Protein AF-A0A9X4D1L7-F1 (afdb_monomer_lite)

Sequence (136 aa):
MNTEFLTEHDRQLLAHKQEFQDLVLKHMRALSALEWMRFRTIARDRSAWGDAAARNLYKHGDVLQASFNLPTLRLGDLPKSFSAGATVIGEVEGQPVLYFEGTGYYAWALAPESPVLEASITYPAYPPGWAEGERS

Foldseek 3Di:
DDPVPDDPLLVVQVVCVVVLLVLLLVVLVVDDPVLLVVLLVLLQPAQPDPPNVLSPDRRSNVQQVQFWDRQDDAPVRAAPVLVPDWDFSDDDPNWGWTDRPQFQKIWTAPDRGGGTGIGGSNPVHHTPRRVCRVPD

Radius of gyration: 14.39 Å; chains: 1; bounding box: 32×32×35 Å

Organism: NCBI:txid2219225

Structure (mmCIF, N/CA/C/O backbone):
data_AF-A0A9X4D1L7-F1
#
_entry.id   AF-A0A9X4D1L7-F1
#
loop_
_atom_site.group_PDB
_atom_site.id
_atom_site.type_symbol
_atom_site.label_atom_id
_atom_site.label_alt_id
_atom_site.label_comp_id
_atom_site.label_asym_id
_atom_site.label_entity_id
_atom_site.label_seq_id
_atom_site.pdbx_PDB_ins_code
_atom_site.Cartn_x
_atom_site.Cartn_y
_atom_site.Cartn_z
_atom_site.occupancy
_atom_site.B_iso_or_equiv
_atom_site.auth_seq_id
_atom_site.auth_comp_id
_atom_site.auth_asym_id
_atom_site.auth_atom_id
_atom_site.pdbx_PDB_model_num
ATOM 1 N N . MET A 1 1 ? 15.077 12.503 10.786 1.00 49.69 1 MET A N 1
ATOM 2 C CA . MET A 1 1 ? 13.716 13.051 10.612 1.00 49.69 1 MET A CA 1
ATOM 3 C C . MET A 1 1 ? 13.446 13.918 11.835 1.00 49.69 1 MET A C 1
ATOM 5 O O . MET A 1 1 ? 13.503 13.374 12.929 1.00 49.69 1 MET A O 1
ATOM 9 N N . ASN A 1 2 ? 13.299 15.240 11.680 1.00 40.41 2 ASN A N 1
ATOM 10 C CA . ASN A 1 2 ? 13.014 16.146 12.803 1.00 40.41 2 ASN A CA 1
ATOM 11 C C . ASN A 1 2 ? 11.596 15.872 13.314 1.00 40.41 2 ASN A C 1
ATOM 13 O O . ASN A 1 2 ? 10.635 16.009 12.565 1.00 40.41 2 ASN A O 1
ATOM 17 N N . THR A 1 3 ? 11.472 15.470 14.574 1.00 51.03 3 THR A N 1
ATOM 18 C CA . THR A 1 3 ? 10.202 15.126 15.237 1.00 51.03 3 THR A CA 1
ATOM 19 C C . THR A 1 3 ? 9.454 16.343 15.793 1.00 51.03 3 THR A C 1
ATOM 21 O O . THR A 1 3 ? 8.391 16.184 16.384 1.00 51.03 3 THR A O 1
ATOM 24 N N . GLU A 1 4 ? 9.977 17.558 15.605 1.00 53.84 4 GLU A N 1
ATOM 25 C CA . GLU A 1 4 ? 9.485 18.778 16.267 1.00 53.84 4 GLU A CA 1
ATOM 26 C C . GLU A 1 4 ? 8.156 19.338 15.724 1.00 53.84 4 GLU A C 1
ATOM 28 O O . GLU A 1 4 ? 7.598 20.247 16.329 1.00 53.84 4 GLU A O 1
ATOM 33 N N . PHE A 1 5 ? 7.598 18.776 14.644 1.00 62.81 5 PHE A N 1
ATOM 34 C CA . PHE A 1 5 ? 6.339 19.251 14.038 1.00 62.81 5 PHE A CA 1
ATOM 35 C C . PHE A 1 5 ? 5.211 18.211 14.005 1.00 62.81 5 PHE A C 1
ATOM 37 O O . PHE A 1 5 ? 4.178 18.457 13.390 1.00 62.81 5 PHE A O 1
ATOM 44 N N . LEU A 1 6 ? 5.385 17.054 14.653 1.00 67.69 6 LEU A N 1
ATOM 45 C CA . LEU A 1 6 ? 4.345 16.024 14.684 1.00 67.69 6 LEU A CA 1
ATOM 46 C C . LEU A 1 6 ? 3.259 16.396 15.693 1.00 67.69 6 LEU A C 1
ATOM 48 O O . LEU A 1 6 ? 3.542 16.577 16.888 1.00 67.69 6 LEU A O 1
ATOM 52 N N . THR A 1 7 ? 2.019 16.466 15.212 1.00 78.88 7 THR A N 1
ATOM 53 C CA . THR A 1 7 ? 0.843 16.572 16.074 1.00 78.88 7 THR A CA 1
ATOM 54 C C . THR A 1 7 ? 0.726 15.314 16.935 1.00 78.88 7 THR A C 1
ATOM 56 O O . THR A 1 7 ? 1.296 14.267 16.624 1.00 78.88 7 THR A O 1
ATOM 59 N N . GLU A 1 8 ? -0.018 15.392 18.039 1.00 81.12 8 GLU A N 1
ATOM 60 C CA . GLU A 1 8 ? -0.287 14.203 18.859 1.00 81.12 8 GLU A CA 1
ATOM 61 C C . GLU A 1 8 ? -0.953 13.091 18.037 1.00 81.12 8 GLU A C 1
ATOM 63 O O . GLU A 1 8 ? -0.660 11.911 18.211 1.00 81.12 8 GLU A O 1
ATOM 68 N N . HIS A 1 9 ? -1.771 13.481 17.064 1.00 78.00 9 HIS A N 1
ATOM 69 C CA . HIS A 1 9 ? -2.406 12.551 16.152 1.00 78.00 9 HIS A CA 1
ATOM 70 C C . HIS A 1 9 ? -1.400 11.832 15.241 1.00 78.00 9 HIS A C 1
ATOM 72 O O . HIS A 1 9 ? -1.465 10.612 15.095 1.00 78.00 9 HIS A O 1
ATOM 78 N N . ASP A 1 10 ? -0.414 12.555 14.702 1.00 79.31 10 ASP A N 1
ATOM 79 C CA . ASP A 1 10 ? 0.646 11.949 13.887 1.00 79.31 10 ASP A CA 1
ATOM 80 C C . ASP A 1 10 ? 1.477 10.957 14.705 1.00 79.31 10 ASP A C 1
ATOM 82 O O . ASP A 1 10 ? 1.888 9.918 14.193 1.00 79.31 10 ASP A O 1
ATOM 86 N N . ARG A 1 11 ? 1.715 11.245 15.992 1.00 83.81 11 ARG A N 1
ATOM 87 C CA . ARG A 1 11 ? 2.432 10.325 16.890 1.00 83.81 11 ARG A CA 1
ATOM 88 C C . ARG A 1 11 ? 1.639 9.053 17.146 1.00 83.81 11 ARG A C 1
ATOM 90 O O . ARG A 1 11 ? 2.230 7.978 17.117 1.00 83.81 11 ARG A O 1
ATOM 97 N N . GLN A 1 12 ? 0.331 9.172 17.364 1.00 85.69 12 GLN A N 1
ATOM 98 C CA . GLN A 1 12 ? -0.556 8.021 17.536 1.00 85.69 12 GLN A CA 1
ATOM 99 C C . GLN A 1 12 ? -0.557 7.147 16.281 1.00 85.69 12 GLN A C 1
ATOM 101 O O . GLN A 1 12 ? -0.302 5.954 16.378 1.00 85.69 12 GLN A O 1
ATOM 106 N N . LEU A 1 13 ? -0.719 7.736 15.093 1.00 86.06 13 LEU A N 1
ATOM 107 C CA . LEU A 1 13 ? -0.600 7.017 13.819 1.00 86.06 13 LEU A CA 1
ATOM 108 C C . LEU A 1 13 ? 0.758 6.317 13.674 1.00 86.06 13 LEU A C 1
ATOM 110 O O . LEU A 1 13 ? 0.822 5.129 13.365 1.00 86.06 13 LEU A O 1
ATOM 114 N N . LEU A 1 14 ? 1.855 7.031 13.934 1.00 88.19 14 LEU A N 1
ATOM 115 C CA . LEU A 1 14 ? 3.207 6.491 13.793 1.00 88.19 14 LEU A CA 1
ATOM 116 C C . LEU A 1 14 ? 3.549 5.412 14.830 1.00 88.19 14 LEU A C 1
ATOM 118 O O . LEU A 1 14 ? 4.430 4.597 14.554 1.00 88.19 14 LEU A O 1
ATOM 122 N N . ALA A 1 15 ? 2.855 5.352 15.971 1.00 91.19 15 ALA A N 1
ATOM 123 C CA . ALA A 1 15 ? 3.009 4.267 16.943 1.00 91.19 15 ALA A CA 1
ATOM 124 C C . ALA A 1 15 ? 2.638 2.900 16.342 1.00 91.19 15 ALA A C 1
ATOM 126 O O . ALA A 1 15 ? 3.242 1.888 16.690 1.00 91.19 15 ALA A O 1
ATOM 127 N N . HIS A 1 16 ? 1.724 2.883 15.370 1.00 93.00 16 HIS A N 1
ATOM 128 C CA . HIS A 1 16 ? 1.261 1.675 14.683 1.00 93.00 16 HIS A CA 1
ATOM 129 C C . HIS A 1 16 ? 2.005 1.388 13.371 1.00 93.00 16 HIS A C 1
ATOM 131 O O . HIS A 1 16 ? 1.674 0.450 12.641 1.00 93.00 16 HIS A O 1
ATOM 137 N N . LYS A 1 17 ? 3.044 2.174 13.058 1.00 92.56 17 LYS A N 1
ATOM 138 C CA . LYS A 1 17 ? 3.793 2.067 11.801 1.00 92.56 17 LYS A CA 1
ATOM 139 C C . LYS A 1 17 ? 4.325 0.659 11.545 1.00 92.56 17 LYS A C 1
ATOM 141 O O . LYS A 1 17 ? 4.226 0.182 10.418 1.00 92.56 17 LYS A O 1
ATOM 146 N N . GLN A 1 18 ? 4.918 0.022 12.553 1.00 95.12 18 GLN A N 1
ATOM 147 C CA . GLN A 1 18 ? 5.575 -1.271 12.358 1.00 95.12 18 GLN A CA 1
ATOM 148 C C . GLN A 1 18 ? 4.562 -2.374 12.030 1.00 95.12 18 GLN A C 1
ATOM 150 O O . GLN A 1 18 ? 4.769 -3.103 11.066 1.00 95.12 18 GLN A O 1
ATOM 155 N N . GLU A 1 19 ? 3.442 -2.447 12.757 1.00 96.69 19 GLU A N 1
ATOM 156 C CA . GLU A 1 19 ? 2.380 -3.423 12.470 1.00 96.69 19 GLU A CA 1
ATOM 157 C C . GLU A 1 19 ? 1.784 -3.228 11.073 1.00 96.69 19 GLU A C 1
ATOM 159 O O . GLU A 1 19 ? 1.639 -4.192 10.317 1.00 96.69 19 GLU A O 1
ATOM 164 N N . PHE A 1 20 ? 1.516 -1.976 10.685 1.00 96.12 20 PHE A N 1
ATOM 165 C CA . PHE A 1 20 ? 1.082 -1.655 9.327 1.00 96.12 20 PHE A CA 1
ATOM 166 C C . PHE A 1 20 ? 2.104 -2.126 8.281 1.00 96.12 20 PHE A C 1
ATOM 168 O O . PHE A 1 20 ? 1.745 -2.806 7.317 1.00 96.12 20 PHE A O 1
ATOM 175 N N . GLN A 1 21 ? 3.390 -1.812 8.476 1.00 96.88 21 GLN A N 1
ATOM 176 C CA . GLN A 1 21 ? 4.453 -2.215 7.555 1.00 96.88 21 GLN A CA 1
ATOM 177 C C . GLN A 1 21 ? 4.592 -3.738 7.456 1.00 96.88 21 GLN A C 1
ATOM 179 O O . GLN A 1 21 ? 4.811 -4.248 6.358 1.00 96.88 21 GLN A O 1
ATOM 184 N N . ASP A 1 22 ? 4.424 -4.475 8.551 1.00 97.94 22 ASP A N 1
ATOM 185 C CA . ASP A 1 22 ? 4.522 -5.935 8.552 1.00 97.94 22 ASP A CA 1
ATOM 186 C C . ASP A 1 22 ? 3.380 -6.581 7.753 1.00 97.94 22 ASP A C 1
ATOM 188 O O . ASP A 1 22 ? 3.625 -7.487 6.946 1.00 97.94 22 ASP A O 1
ATOM 192 N N . LEU A 1 23 ? 2.149 -6.078 7.900 1.00 98.44 23 LEU A N 1
ATOM 193 C CA . LEU A 1 23 ? 0.995 -6.520 7.109 1.00 98.44 23 LEU A CA 1
ATOM 194 C C . LEU A 1 23 ? 1.176 -6.208 5.622 1.00 98.44 23 LEU A C 1
ATOM 196 O O . LEU A 1 23 ? 1.008 -7.092 4.776 1.00 98.44 23 LEU A O 1
ATOM 200 N N . VAL A 1 24 ? 1.590 -4.981 5.298 1.00 97.94 24 VAL A N 1
ATOM 201 C CA . VAL A 1 24 ? 1.852 -4.568 3.914 1.00 97.94 24 VAL A CA 1
ATOM 202 C C . VAL A 1 24 ? 2.978 -5.400 3.304 1.00 97.94 24 VAL A C 1
ATOM 204 O O . VAL A 1 24 ? 2.837 -5.896 2.189 1.00 97.94 24 VAL A O 1
ATOM 207 N N . LEU A 1 25 ? 4.079 -5.624 4.024 1.00 98.38 25 LEU A N 1
ATOM 208 C CA . LEU A 1 25 ? 5.206 -6.417 3.534 1.00 98.38 25 LEU A CA 1
ATOM 209 C C . LEU A 1 25 ? 4.817 -7.880 3.307 1.00 98.38 25 LEU A C 1
ATOM 211 O O . LEU A 1 25 ? 5.237 -8.483 2.315 1.00 98.38 25 LEU A O 1
ATOM 215 N N . LYS A 1 26 ? 4.013 -8.455 4.209 1.00 98.56 26 LYS A N 1
ATOM 216 C CA . LYS A 1 26 ? 3.456 -9.801 4.048 1.00 98.56 26 LYS A CA 1
ATOM 217 C C . LYS A 1 26 ? 2.602 -9.884 2.785 1.00 98.56 26 LYS A C 1
ATOM 219 O O . LYS A 1 26 ? 2.806 -10.803 1.996 1.00 98.56 26 LYS A O 1
ATOM 224 N N . HIS A 1 27 ? 1.708 -8.919 2.566 1.00 98.25 27 HIS A N 1
ATOM 225 C CA . HIS A 1 27 ? 0.865 -8.884 1.373 1.00 98.25 27 HIS A CA 1
ATOM 226 C C . HIS A 1 27 ? 1.682 -8.669 0.090 1.00 98.25 27 HIS A C 1
ATOM 228 O O . HIS A 1 27 ? 1.530 -9.423 -0.865 1.00 98.25 27 HIS A O 1
ATOM 234 N N . MET A 1 28 ? 2.628 -7.724 0.085 1.00 97.75 28 MET A N 1
ATOM 235 C CA . MET A 1 28 ? 3.536 -7.482 -1.043 1.00 97.75 28 MET A CA 1
ATOM 236 C C . MET A 1 28 ? 4.267 -8.757 -1.482 1.00 97.75 28 MET A C 1
ATOM 238 O O . MET A 1 28 ? 4.379 -9.007 -2.676 1.00 97.75 28 MET A O 1
ATOM 242 N N . ARG A 1 29 ? 4.735 -9.578 -0.531 1.00 98.19 29 ARG A N 1
ATOM 243 C CA . ARG A 1 29 ? 5.404 -10.863 -0.809 1.00 98.19 29 ARG A CA 1
ATOM 244 C C . ARG A 1 29 ? 4.459 -11.955 -1.321 1.00 98.19 29 ARG A C 1
ATOM 246 O O . ARG A 1 29 ? 4.941 -12.923 -1.900 1.00 98.19 29 ARG A O 1
ATOM 253 N N . ALA A 1 30 ? 3.159 -11.828 -1.063 1.00 97.69 30 ALA A N 1
ATOM 254 C CA . ALA A 1 30 ? 2.134 -12.770 -1.501 1.00 97.69 30 ALA A CA 1
ATOM 255 C C . ALA A 1 30 ? 1.559 -12.435 -2.888 1.00 97.69 30 ALA A C 1
ATOM 257 O O . ALA A 1 30 ? 0.901 -13.285 -3.486 1.00 97.69 30 ALA A O 1
ATOM 258 N N . LEU A 1 31 ? 1.810 -11.227 -3.408 1.00 96.75 31 LEU A N 1
ATOM 259 C CA . LEU A 1 31 ? 1.401 -10.839 -4.757 1.00 96.75 31 LEU A CA 1
ATOM 260 C C . LEU A 1 31 ? 1.996 -11.770 -5.814 1.00 96.75 31 LEU A C 1
ATOM 262 O O . LEU A 1 31 ? 3.118 -12.271 -5.688 1.00 96.75 31 LEU A O 1
ATOM 266 N N . SER A 1 32 ? 1.262 -11.945 -6.913 1.00 96.94 32 SER A N 1
ATOM 267 C CA . SER A 1 32 ? 1.798 -12.665 -8.060 1.00 96.94 32 SER A CA 1
ATOM 268 C C . SER A 1 32 ? 3.021 -11.937 -8.633 1.00 96.94 32 SER A C 1
ATOM 270 O O . SER A 1 32 ? 3.095 -10.704 -8.656 1.00 96.94 32 SER A O 1
ATOM 272 N N . ALA A 1 33 ? 3.978 -12.700 -9.168 1.00 96.06 33 ALA A N 1
ATOM 273 C CA . ALA A 1 33 ? 5.160 -12.123 -9.810 1.00 96.06 33 ALA A CA 1
ATOM 274 C C . ALA A 1 33 ? 4.788 -11.170 -10.964 1.00 96.06 33 ALA A C 1
ATOM 276 O O . ALA A 1 33 ? 5.473 -10.172 -11.186 1.00 96.06 33 ALA A O 1
ATOM 277 N N . LEU A 1 34 ? 3.686 -11.456 -11.671 1.00 96.88 34 LEU A N 1
ATOM 278 C CA . LEU A 1 34 ? 3.173 -10.620 -12.756 1.00 96.88 34 LEU A CA 1
ATOM 279 C C . LEU A 1 34 ? 2.689 -9.258 -12.246 1.00 96.88 34 LEU A C 1
ATOM 281 O O . LEU A 1 34 ? 3.047 -8.228 -12.817 1.00 96.88 34 LEU A O 1
ATOM 285 N N . GLU A 1 35 ? 1.904 -9.232 -11.170 1.00 95.50 35 GLU A N 1
ATOM 286 C CA . GLU A 1 35 ? 1.422 -7.980 -10.583 1.00 95.50 35 GLU A CA 1
ATOM 287 C C . GLU A 1 35 ? 2.559 -7.157 -9.994 1.00 95.50 35 GLU A C 1
ATOM 289 O O . GLU A 1 35 ? 2.644 -5.955 -10.257 1.00 95.50 35 GLU A O 1
ATOM 294 N N . TRP A 1 36 ? 3.478 -7.804 -9.272 1.00 97.12 36 TRP A N 1
ATOM 295 C CA . TRP A 1 36 ? 4.675 -7.147 -8.757 1.00 97.12 36 TRP A CA 1
ATOM 296 C C . TRP A 1 36 ? 5.472 -6.483 -9.887 1.00 97.12 36 TRP A C 1
ATOM 298 O O . TRP A 1 36 ? 5.770 -5.287 -9.830 1.00 97.12 36 TRP A O 1
ATOM 308 N N . MET A 1 37 ? 5.749 -7.228 -10.962 1.00 96.62 37 MET A N 1
ATOM 309 C CA . MET A 1 37 ? 6.482 -6.721 -12.124 1.00 96.62 37 MET A CA 1
ATOM 310 C C . MET A 1 37 ? 5.746 -5.567 -12.813 1.00 96.62 37 MET A C 1
ATOM 312 O O . MET A 1 37 ? 6.376 -4.582 -13.208 1.00 96.62 37 MET A O 1
ATOM 316 N N . ARG A 1 38 ? 4.413 -5.647 -12.927 1.00 96.00 38 ARG A N 1
ATOM 317 C CA . ARG A 1 38 ? 3.585 -4.573 -13.493 1.00 96.00 38 ARG A CA 1
ATOM 318 C C . ARG A 1 38 ? 3.766 -3.276 -12.707 1.00 96.00 38 ARG A C 1
ATOM 320 O O . ARG A 1 38 ? 4.041 -2.236 -13.302 1.00 96.00 38 ARG A O 1
ATOM 327 N N . PHE A 1 39 ? 3.662 -3.328 -11.380 1.00 95.75 39 PHE A N 1
ATOM 328 C CA . PHE A 1 39 ? 3.805 -2.1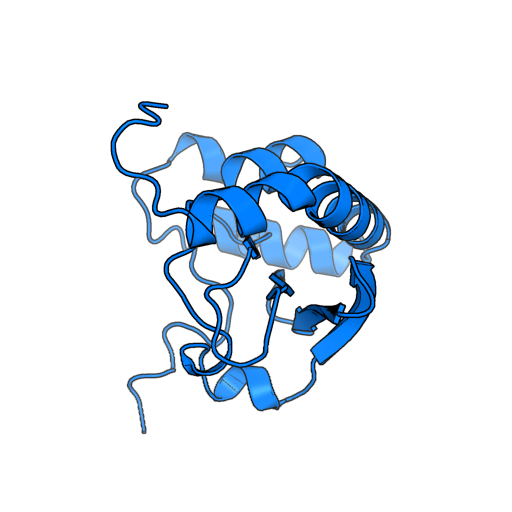44 -10.530 1.00 95.75 39 PHE A CA 1
ATOM 329 C C . PHE A 1 39 ? 5.221 -1.567 -10.547 1.00 95.75 39 PHE A C 1
ATOM 331 O O . PHE A 1 39 ? 5.387 -0.350 -10.639 1.00 95.75 39 PHE A O 1
ATOM 338 N N . ARG A 1 40 ? 6.254 -2.415 -10.529 1.00 95.25 40 ARG A N 1
ATOM 339 C CA . ARG A 1 40 ? 7.644 -1.939 -10.602 1.00 95.25 40 ARG A CA 1
ATOM 340 C C . ARG A 1 40 ? 8.011 -1.381 -11.979 1.00 95.25 40 ARG A C 1
ATOM 342 O O . ARG A 1 40 ? 8.792 -0.437 -12.058 1.00 95.25 40 ARG A O 1
ATOM 349 N N . THR A 1 41 ? 7.385 -1.869 -13.049 1.00 94.19 41 THR A N 1
ATOM 350 C CA . THR A 1 41 ? 7.482 -1.253 -14.384 1.00 94.19 41 THR A CA 1
ATOM 351 C C . THR A 1 41 ? 6.880 0.153 -14.389 1.00 94.19 41 THR A C 1
ATOM 353 O O . THR A 1 41 ? 7.508 1.085 -14.884 1.00 94.19 41 THR A O 1
ATOM 356 N N . ILE A 1 42 ? 5.709 0.343 -13.767 1.00 92.62 42 ILE A N 1
ATOM 357 C CA . ILE A 1 42 ? 5.095 1.674 -13.612 1.00 92.62 42 ILE A CA 1
ATOM 358 C C . ILE A 1 42 ? 6.023 2.616 -12.837 1.00 92.62 42 ILE A C 1
ATOM 360 O O . ILE A 1 42 ? 6.249 3.739 -13.284 1.00 92.62 42 ILE A O 1
ATOM 364 N N . ALA A 1 43 ? 6.597 2.153 -11.722 1.00 92.31 43 ALA A N 1
ATOM 365 C CA . ALA A 1 43 ? 7.543 2.937 -10.931 1.00 92.31 43 ALA A CA 1
ATOM 366 C C . ALA A 1 43 ? 8.726 3.433 -11.772 1.00 92.31 43 ALA A C 1
ATOM 368 O O . ALA A 1 43 ? 9.081 4.609 -11.697 1.00 92.31 43 ALA A O 1
ATOM 369 N N . ARG A 1 44 ? 9.298 2.555 -12.604 1.00 89.88 44 ARG A N 1
ATOM 370 C CA . ARG A 1 44 ? 10.424 2.860 -13.494 1.00 89.88 44 ARG A CA 1
ATOM 371 C C . ARG A 1 44 ? 10.053 3.848 -14.604 1.00 89.88 44 ARG A C 1
ATOM 373 O O . ARG A 1 44 ? 10.791 4.804 -14.827 1.00 89.88 44 ARG A O 1
ATOM 380 N N . ASP A 1 45 ? 8.927 3.621 -15.281 1.00 87.38 45 ASP A N 1
ATOM 381 C CA . ASP A 1 45 ? 8.597 4.293 -16.549 1.00 87.38 45 ASP A CA 1
ATOM 382 C C . ASP A 1 45 ? 7.780 5.580 -16.363 1.00 87.38 45 ASP A C 1
ATOM 384 O O . ASP A 1 45 ? 7.798 6.456 -17.226 1.00 87.38 45 ASP A O 1
ATOM 388 N N . ARG A 1 46 ? 7.051 5.709 -15.248 1.00 81.62 46 ARG A N 1
ATOM 389 C CA . ARG A 1 46 ? 6.107 6.813 -14.988 1.00 81.62 46 ARG A CA 1
ATOM 390 C C . ARG A 1 46 ? 6.430 7.600 -13.724 1.00 81.62 46 ARG A C 1
ATOM 392 O O . ARG A 1 46 ? 5.535 8.188 -13.123 1.00 81.62 46 ARG A O 1
ATOM 399 N N . SER A 1 47 ? 7.687 7.578 -13.286 1.00 68.44 47 SER A N 1
ATOM 400 C CA . SER A 1 47 ? 8.116 8.305 -12.092 1.00 68.44 47 SER A CA 1
ATOM 401 C C . SER A 1 47 ? 7.660 9.761 -12.139 1.00 68.44 47 SER A C 1
ATOM 403 O O . SER A 1 47 ? 8.116 10.526 -12.987 1.00 68.44 47 SER A O 1
ATOM 405 N N . ALA A 1 48 ? 6.778 10.133 -11.216 1.00 62.53 48 ALA A N 1
ATOM 406 C CA . ALA A 1 48 ? 6.278 11.497 -11.105 1.00 62.53 48 ALA A CA 1
ATOM 407 C C . ALA A 1 48 ? 7.149 12.339 -10.154 1.00 62.53 48 ALA A C 1
ATOM 409 O O . ALA A 1 48 ? 7.129 13.563 -10.227 1.00 62.53 48 ALA A O 1
ATOM 410 N N . TRP A 1 49 ? 7.946 11.685 -9.297 1.00 62.06 49 TRP A N 1
ATOM 411 C CA . TRP A 1 49 ? 8.724 12.323 -8.237 1.00 62.06 49 TRP A CA 1
ATOM 412 C C . TRP A 1 49 ?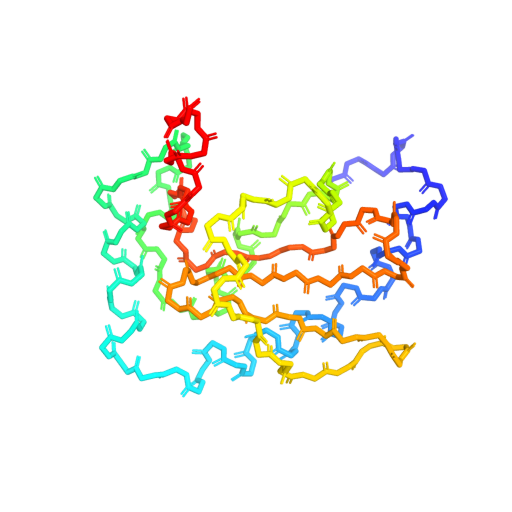 10.233 12.226 -8.522 1.00 62.06 49 TRP A C 1
ATOM 414 O O . TRP A 1 49 ? 10.709 11.317 -9.214 1.00 62.06 49 TRP A O 1
ATOM 424 N N . GLY A 1 50 ? 10.996 13.181 -7.981 1.00 60.31 50 GLY A N 1
ATOM 425 C CA . GLY A 1 50 ? 12.444 13.336 -8.190 1.00 60.31 50 GLY A CA 1
ATOM 426 C C . GLY A 1 50 ? 13.331 12.257 -7.555 1.00 60.31 50 GLY A C 1
ATOM 427 O O . GLY A 1 50 ? 14.552 12.342 -7.657 1.00 60.31 50 GLY A O 1
ATOM 428 N N . ASP A 1 51 ? 12.752 11.234 -6.923 1.00 74.88 51 ASP A N 1
ATOM 429 C CA . ASP A 1 51 ? 13.496 10.138 -6.302 1.00 74.88 51 ASP A CA 1
ATOM 430 C C . ASP A 1 51 ? 13.909 9.084 -7.344 1.00 74.88 51 ASP A C 1
ATOM 432 O O . ASP A 1 51 ? 13.305 8.022 -7.502 1.00 74.88 51 ASP A O 1
ATOM 436 N N . ALA A 1 52 ? 14.948 9.401 -8.119 1.00 78.31 52 ALA A N 1
ATOM 437 C CA . ALA A 1 52 ? 15.467 8.511 -9.156 1.00 78.3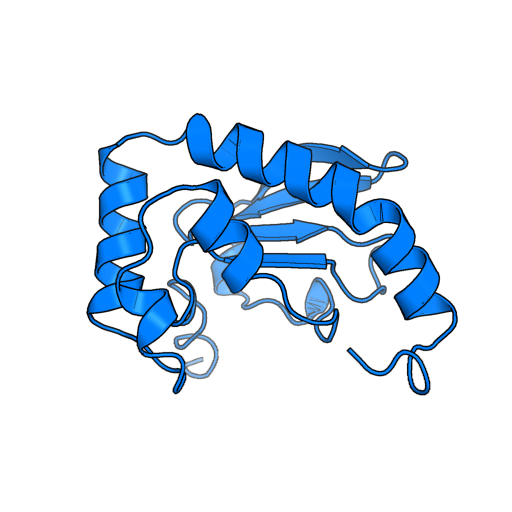1 52 ALA A CA 1
ATOM 438 C C . ALA A 1 52 ? 16.004 7.178 -8.601 1.00 78.31 52 ALA A C 1
ATOM 440 O O . ALA A 1 52 ? 15.989 6.171 -9.313 1.00 78.31 52 ALA A O 1
ATOM 441 N N . ALA A 1 53 ? 16.448 7.151 -7.340 1.00 82.88 53 ALA A N 1
ATOM 442 C CA . ALA A 1 53 ? 16.965 5.945 -6.700 1.00 82.88 53 ALA A CA 1
ATOM 443 C C . ALA A 1 53 ? 15.846 4.921 -6.454 1.00 82.88 53 ALA A C 1
ATOM 445 O O . ALA A 1 53 ? 16.031 3.727 -6.707 1.00 82.88 53 ALA A O 1
ATOM 446 N N . ALA A 1 54 ? 14.655 5.387 -6.065 1.00 85.06 54 ALA A N 1
ATOM 447 C CA . ALA A 1 54 ? 13.505 4.525 -5.811 1.00 85.06 54 ALA A CA 1
ATOM 448 C C . ALA A 1 54 ? 12.973 3.787 -7.056 1.00 85.06 54 ALA A C 1
ATOM 450 O O . ALA A 1 54 ? 12.318 2.748 -6.931 1.00 85.06 54 ALA A O 1
ATOM 451 N N . ARG A 1 55 ? 13.286 4.268 -8.268 1.00 85.81 55 ARG A N 1
ATOM 452 C CA . ARG A 1 55 ? 12.827 3.683 -9.548 1.00 85.81 55 ARG A CA 1
ATOM 453 C C . ARG A 1 55 ? 13.292 2.247 -9.757 1.00 85.81 55 ARG A C 1
ATOM 455 O O . ARG A 1 55 ? 12.575 1.445 -10.345 1.00 85.81 55 ARG A O 1
ATOM 462 N N . ASN A 1 56 ? 14.487 1.932 -9.264 1.00 87.38 56 ASN A N 1
ATOM 463 C CA . ASN A 1 56 ? 15.148 0.649 -9.498 1.00 87.38 56 ASN A CA 1
ATOM 464 C C . ASN A 1 56 ? 15.062 -0.302 -8.298 1.00 87.38 56 ASN A C 1
ATOM 466 O O . ASN A 1 56 ? 15.619 -1.398 -8.344 1.00 87.38 56 ASN A O 1
ATOM 470 N N . LEU A 1 57 ? 14.358 0.084 -7.228 1.00 91.56 57 LEU A N 1
ATOM 471 C CA . LEU A 1 57 ? 14.121 -0.810 -6.099 1.00 91.56 57 LEU A CA 1
ATOM 472 C C . LEU A 1 57 ? 13.263 -2.000 -6.541 1.00 91.56 57 LEU A C 1
ATOM 474 O O . LEU A 1 57 ? 12.272 -1.837 -7.256 1.00 91.56 57 LEU A O 1
ATOM 478 N N . TYR A 1 58 ? 13.652 -3.197 -6.109 1.00 89.69 58 TYR A N 1
ATOM 479 C CA . TYR A 1 58 ? 12.970 -4.448 -6.463 1.00 89.69 58 TYR A CA 1
ATOM 480 C C . TYR A 1 58 ? 12.682 -5.352 -5.270 1.00 89.69 58 TYR A C 1
ATOM 482 O O . TYR A 1 58 ? 11.790 -6.195 -5.350 1.00 89.69 58 TYR A O 1
ATOM 490 N N . LYS A 1 59 ? 13.412 -5.203 -4.161 1.00 96.00 59 LYS A N 1
ATOM 491 C CA . LYS A 1 59 ? 13.112 -5.950 -2.941 1.00 96.00 59 LYS A CA 1
ATOM 492 C C . LYS A 1 59 ? 11.900 -5.318 -2.267 1.00 96.00 59 LYS A C 1
ATOM 494 O O . LYS A 1 59 ? 11.887 -4.113 -2.041 1.00 96.00 59 LYS A O 1
ATOM 499 N N . HIS A 1 60 ? 10.922 -6.144 -1.901 1.00 97.12 60 HIS A N 1
ATOM 500 C CA . HIS A 1 60 ? 9.675 -5.701 -1.267 1.00 97.12 60 HIS A CA 1
ATOM 501 C C . HIS A 1 60 ? 9.906 -4.767 -0.066 1.00 97.12 60 HIS A C 1
ATOM 503 O O . HIS A 1 60 ? 9.262 -3.730 0.031 1.00 97.12 60 HIS A O 1
ATOM 509 N N . GLY A 1 61 ? 10.868 -5.098 0.807 1.00 96.50 61 GLY A N 1
ATOM 510 C CA . GLY A 1 61 ? 11.196 -4.278 1.979 1.00 96.50 61 GLY A CA 1
ATOM 511 C C . GLY A 1 61 ? 11.766 -2.904 1.622 1.00 96.50 61 GLY A C 1
ATOM 512 O O . GLY A 1 61 ? 11.347 -1.907 2.201 1.00 96.50 61 GLY A O 1
ATOM 513 N N . ASP A 1 62 ? 12.658 -2.837 0.630 1.00 95.69 62 ASP A N 1
ATOM 514 C CA . ASP A 1 62 ? 13.260 -1.572 0.195 1.00 95.69 62 ASP A CA 1
ATOM 515 C C . ASP A 1 62 ? 12.202 -0.660 -0.445 1.00 95.69 62 ASP A C 1
ATOM 517 O O . ASP A 1 62 ? 12.163 0.536 -0.168 1.00 95.69 62 ASP A O 1
ATOM 521 N N . VAL A 1 63 ? 11.309 -1.233 -1.266 1.00 95.50 63 VAL A N 1
ATOM 522 C CA . VAL A 1 63 ? 10.184 -0.504 -1.877 1.00 95.50 63 VAL A CA 1
ATOM 523 C C . VAL A 1 63 ? 9.248 0.041 -0.802 1.00 95.50 63 VAL A C 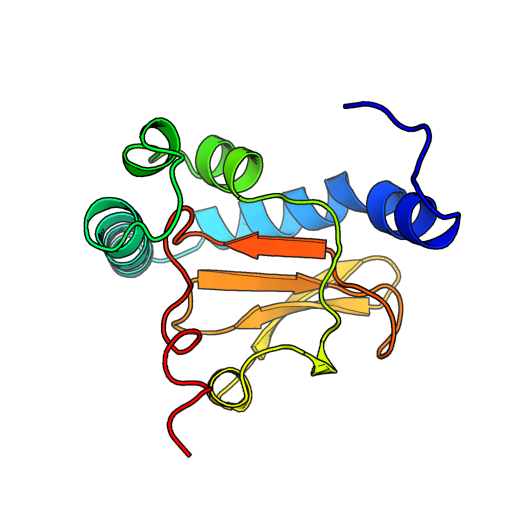1
ATOM 525 O O . VAL A 1 63 ? 8.926 1.226 -0.828 1.00 95.50 63 VAL A O 1
ATOM 528 N N . LEU A 1 64 ? 8.847 -0.793 0.162 1.00 95.75 64 LEU A N 1
ATOM 529 C CA . LEU A 1 64 ? 7.984 -0.372 1.264 1.00 95.75 64 LEU A CA 1
ATOM 530 C C . LEU A 1 64 ? 8.615 0.777 2.054 1.00 95.75 64 LEU A C 1
ATOM 532 O O . LEU A 1 64 ? 7.963 1.797 2.273 1.00 95.75 64 LEU A O 1
ATOM 536 N N . GLN A 1 65 ? 9.886 0.633 2.428 1.00 93.38 65 GLN A N 1
ATOM 537 C CA . GLN A 1 65 ? 10.605 1.638 3.202 1.00 93.38 65 GLN A CA 1
ATOM 538 C C . GLN A 1 65 ? 10.733 2.969 2.452 1.00 93.38 65 GLN A C 1
ATOM 540 O O . GLN A 1 65 ? 10.599 4.019 3.074 1.00 93.38 65 GLN A O 1
ATOM 545 N N . ALA A 1 66 ? 10.976 2.931 1.139 1.00 91.31 66 ALA A N 1
ATOM 546 C CA . ALA A 1 66 ? 11.072 4.130 0.309 1.00 91.31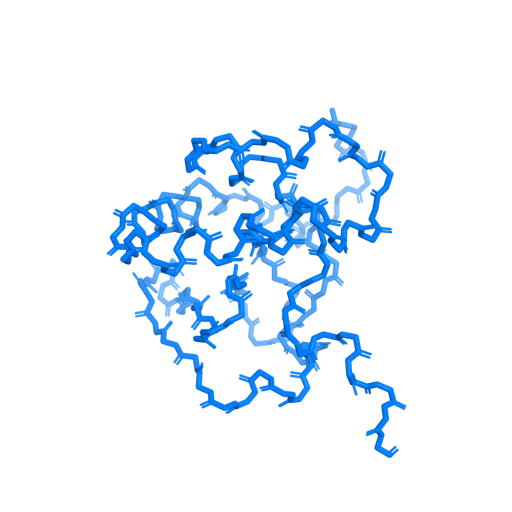 66 ALA A CA 1
ATOM 547 C C . ALA A 1 66 ? 9.710 4.793 0.051 1.00 91.31 66 ALA A C 1
ATOM 549 O O . ALA A 1 66 ? 9.644 6.005 -0.101 1.00 91.31 66 ALA A O 1
ATOM 550 N N . SER A 1 67 ? 8.630 4.008 -0.003 1.00 90.62 67 SER A N 1
ATOM 551 C CA . SER A 1 67 ? 7.284 4.517 -0.296 1.00 90.62 67 SER A CA 1
ATOM 552 C C . SER A 1 67 ? 6.587 5.181 0.890 1.00 90.62 67 SER A C 1
ATOM 554 O O . SER A 1 67 ? 5.574 5.850 0.704 1.00 90.62 67 SER A O 1
ATOM 556 N N . PHE A 1 68 ? 7.092 4.961 2.105 1.00 84.25 68 PHE A N 1
ATOM 557 C CA . PHE A 1 68 ? 6.443 5.424 3.321 1.00 84.25 68 PHE A CA 1
ATOM 558 C C . PHE A 1 68 ? 6.714 6.914 3.542 1.00 84.25 68 PHE A C 1
ATOM 560 O O . PHE A 1 68 ? 7.856 7.316 3.768 1.00 84.25 68 PHE A O 1
ATOM 567 N N . ASN A 1 69 ? 5.655 7.718 3.538 1.00 71.50 69 ASN A N 1
ATOM 568 C CA . ASN A 1 69 ? 5.709 9.151 3.815 1.00 71.50 69 ASN A CA 1
ATOM 569 C C . ASN A 1 69 ? 4.956 9.499 5.102 1.00 71.50 69 ASN A C 1
ATOM 571 O O . ASN A 1 69 ? 4.301 8.655 5.714 1.00 71.50 69 ASN A O 1
ATOM 575 N N . LEU A 1 70 ? 5.095 10.752 5.545 1.00 66.88 70 LEU A N 1
ATOM 576 C CA . LEU A 1 70 ? 4.298 11.260 6.656 1.00 66.88 70 LEU A CA 1
ATOM 577 C C . LEU A 1 70 ? 2.806 11.266 6.277 1.00 66.88 70 LEU A C 1
ATOM 579 O O . LEU A 1 70 ? 2.479 11.639 5.147 1.00 66.88 70 LEU A O 1
ATOM 583 N N . PRO A 1 71 ? 1.917 10.880 7.207 1.00 67.69 71 PRO A N 1
ATOM 584 C CA . PRO A 1 71 ? 0.488 10.774 6.946 1.00 67.69 71 PRO A CA 1
ATOM 585 C C . PRO A 1 71 ? -0.098 12.167 6.683 1.00 67.69 71 PRO A C 1
ATOM 587 O O . PRO A 1 71 ? -0.217 12.983 7.591 1.00 67.69 71 PRO A O 1
ATOM 590 N N . THR A 1 72 ? -0.431 12.464 5.427 1.00 72.38 72 THR A N 1
ATOM 591 C CA . THR A 1 72 ? -1.031 13.757 5.031 1.00 72.38 72 THR A CA 1
ATOM 592 C C . THR A 1 72 ? -2.425 13.618 4.438 1.00 72.38 72 THR A C 1
ATOM 594 O O . THR A 1 72 ? -3.198 14.572 4.469 1.00 72.38 72 THR A O 1
ATOM 597 N N . LEU A 1 73 ? -2.752 12.432 3.931 1.00 83.00 73 LEU A N 1
ATOM 598 C CA . LEU A 1 73 ? -4.029 12.121 3.300 1.00 83.00 73 LEU A CA 1
ATOM 599 C C . LEU A 1 73 ? -4.974 11.480 4.301 1.00 83.00 73 LEU A C 1
ATOM 601 O O . LEU A 1 73 ? -4.522 10.767 5.189 1.00 83.00 73 LEU A O 1
ATOM 605 N N . ARG A 1 74 ? -6.279 11.667 4.125 1.00 87.19 74 ARG A N 1
ATOM 606 C CA . ARG A 1 74 ? -7.338 10.874 4.765 1.00 87.19 74 ARG A CA 1
ATOM 607 C C . ARG A 1 74 ? -7.909 9.875 3.764 1.00 87.19 74 ARG A C 1
ATOM 609 O O . ARG A 1 74 ? -7.753 10.039 2.556 1.00 87.19 74 ARG A O 1
ATOM 616 N N . LEU A 1 75 ? -8.648 8.875 4.248 1.00 84.25 75 LEU A N 1
ATOM 617 C CA . LEU A 1 75 ? -9.340 7.926 3.361 1.00 84.25 75 LEU A CA 1
ATOM 618 C C . LEU A 1 75 ? -10.303 8.629 2.387 1.00 84.25 75 LEU A C 1
ATOM 620 O O . LEU A 1 75 ? -10.413 8.216 1.236 1.00 84.25 75 LEU A O 1
ATOM 624 N N . GLY A 1 76 ? -10.961 9.707 2.827 1.00 83.12 76 GLY A N 1
ATOM 625 C CA . GLY A 1 76 ? -11.846 10.517 1.983 1.00 83.12 76 GLY A CA 1
ATOM 626 C C . GLY A 1 76 ? -11.135 11.319 0.886 1.00 83.12 76 GLY A C 1
ATOM 627 O O . GLY A 1 76 ? -11.788 11.722 -0.074 1.00 83.12 76 GLY A O 1
ATOM 628 N N . ASP A 1 77 ? -9.817 11.515 0.998 1.00 84.94 77 ASP A N 1
ATOM 629 C CA . ASP A 1 77 ? -9.008 12.226 -0.000 1.00 84.94 77 ASP A CA 1
ATOM 630 C C . ASP A 1 77 ? -8.523 11.295 -1.125 1.00 84.94 77 ASP A C 1
ATOM 632 O O . ASP A 1 77 ? -7.953 11.753 -2.118 1.00 84.94 77 ASP A O 1
ATOM 636 N N . LEU A 1 78 ? -8.727 9.978 -0.983 1.00 86.31 78 LEU A N 1
ATOM 637 C CA . LEU A 1 78 ? -8.297 9.006 -1.981 1.00 86.31 78 LEU A CA 1
ATOM 638 C C . LEU A 1 78 ? -9.110 9.146 -3.282 1.00 86.31 78 LEU A C 1
ATOM 640 O O . LEU A 1 78 ? -10.316 9.413 -3.244 1.00 86.31 78 LEU A O 1
ATOM 644 N N . PRO A 1 79 ? -8.485 8.927 -4.455 1.00 85.38 79 PRO A N 1
ATOM 645 C CA . PRO A 1 79 ? -9.169 9.030 -5.740 1.00 85.38 79 PRO A CA 1
ATOM 646 C C . PRO A 1 79 ? -10.434 8.167 -5.802 1.00 85.38 79 PRO A C 1
ATOM 648 O O . PRO A 1 79 ? -10.411 6.987 -5.460 1.00 85.38 79 PRO A O 1
ATOM 651 N N . LYS A 1 80 ? -11.534 8.705 -6.344 1.00 82.88 80 LYS A N 1
ATOM 652 C CA . LYS A 1 80 ? -12.791 7.945 -6.513 1.00 82.88 80 LYS A CA 1
ATOM 653 C C . LYS A 1 80 ? -12.618 6.664 -7.331 1.00 82.88 80 LYS A C 1
ATOM 655 O O . LYS A 1 80 ? -13.368 5.717 -7.124 1.00 82.88 80 LYS A O 1
ATOM 660 N N . SER A 1 81 ? -11.637 6.604 -8.230 1.00 79.31 81 SER A N 1
ATOM 661 C CA . SER A 1 81 ? -11.282 5.395 -8.989 1.00 79.31 81 SER A CA 1
ATOM 662 C C . SER A 1 81 ? -10.915 4.206 -8.088 1.00 79.31 81 SER A C 1
ATOM 664 O O . SER A 1 81 ? -11.047 3.060 -8.507 1.00 79.31 81 SER A O 1
ATOM 666 N N . PHE A 1 82 ? -10.535 4.454 -6.832 1.00 82.44 82 PHE A N 1
ATOM 667 C CA . PHE A 1 82 ? -10.194 3.423 -5.851 1.00 82.44 82 PHE A CA 1
ATOM 668 C C . PHE A 1 82 ? -11.433 2.811 -5.187 1.00 82.44 82 PHE A C 1
ATOM 670 O O . PHE A 1 82 ? -11.331 1.790 -4.512 1.00 82.44 82 PHE A O 1
ATOM 677 N N . SER A 1 83 ? -12.622 3.379 -5.424 1.00 69.56 83 SER A N 1
ATOM 678 C CA . SER A 1 83 ? -13.896 2.818 -4.956 1.00 69.56 83 SER A CA 1
ATOM 679 C C . SER A 1 83 ? -14.241 1.462 -5.586 1.00 69.56 83 SER A C 1
ATOM 681 O O . SER A 1 83 ? -15.150 0.790 -5.106 1.00 69.56 83 SER A O 1
ATOM 683 N N . ALA A 1 84 ? -13.506 1.034 -6.622 1.00 62.56 84 ALA A N 1
ATOM 684 C CA . ALA A 1 84 ? -13.733 -0.221 -7.339 1.00 62.56 84 ALA A CA 1
ATOM 685 C C . ALA A 1 84 ? -13.423 -1.498 -6.529 1.00 62.56 84 ALA A C 1
ATOM 687 O O . ALA A 1 84 ? -13.752 -2.589 -6.989 1.00 62.56 84 ALA A O 1
ATOM 688 N N . GLY A 1 85 ? -12.845 -1.387 -5.329 1.00 71.62 85 GLY A N 1
ATOM 689 C CA . GLY A 1 85 ? -12.674 -2.518 -4.418 1.00 71.62 85 GLY A CA 1
ATOM 690 C C . GLY A 1 85 ? -11.412 -2.396 -3.577 1.00 71.62 85 GLY A C 1
ATOM 691 O O . GLY A 1 85 ? -10.298 -2.370 -4.103 1.00 71.62 85 GLY A O 1
ATOM 692 N N . ALA A 1 86 ? -11.594 -2.338 -2.259 1.00 88.62 86 ALA A N 1
ATOM 693 C CA . ALA A 1 86 ? -10.515 -2.494 -1.299 1.00 88.62 86 ALA A CA 1
ATOM 694 C C . ALA A 1 86 ? -10.635 -3.868 -0.640 1.00 88.62 86 ALA A C 1
ATOM 696 O O . ALA A 1 86 ? -11.710 -4.245 -0.170 1.00 88.62 86 ALA A O 1
ATOM 697 N N . THR A 1 87 ? -9.523 -4.588 -0.581 1.00 94.00 87 THR A N 1
ATOM 698 C CA . THR A 1 87 ? -9.417 -5.855 0.137 1.00 94.00 87 THR A CA 1
ATOM 699 C C . THR A 1 87 ? -8.739 -5.612 1.478 1.00 94.00 87 THR A C 1
ATOM 701 O O . THR A 1 87 ? -7.723 -4.920 1.563 1.00 94.00 87 THR A O 1
ATOM 704 N N . VAL A 1 88 ? -9.307 -6.178 2.543 1.00 96.31 88 VAL A N 1
ATOM 705 C CA . VAL A 1 88 ? -8.719 -6.129 3.886 1.00 96.31 88 VAL A CA 1
ATOM 706 C C . VAL A 1 88 ? -7.598 -7.161 3.962 1.00 96.31 88 VAL A C 1
ATOM 708 O O . VAL A 1 88 ? -7.840 -8.358 3.818 1.00 96.31 88 VAL A O 1
ATOM 711 N N . ILE A 1 89 ? -6.365 -6.705 4.185 1.00 97.75 89 ILE A N 1
ATOM 712 C CA . ILE A 1 89 ? -5.175 -7.577 4.260 1.00 97.75 89 ILE A CA 1
ATOM 713 C C . ILE A 1 89 ? -4.783 -7.938 5.700 1.00 97.75 89 ILE A C 1
ATOM 715 O O . ILE A 1 89 ? -3.866 -8.731 5.925 1.00 97.75 89 ILE A O 1
ATOM 719 N N . GLY A 1 90 ? -5.475 -7.344 6.668 1.00 97.69 90 GLY A N 1
ATOM 720 C CA . GLY A 1 90 ? -5.285 -7.510 8.100 1.00 97.69 90 GLY A CA 1
ATOM 721 C C . GLY A 1 90 ? -5.931 -6.357 8.861 1.00 97.69 90 GLY A C 1
ATOM 722 O O . GLY A 1 90 ? -6.570 -5.490 8.266 1.00 97.69 90 GLY A O 1
ATOM 723 N N . GLU A 1 91 ? -5.731 -6.340 10.171 1.00 97.56 91 GLU A N 1
ATOM 724 C CA . GLU A 1 91 ? -6.245 -5.305 11.063 1.00 97.56 91 GLU A CA 1
ATOM 725 C C . GLU A 1 91 ? -5.138 -4.833 12.005 1.00 97.56 91 GLU A C 1
ATOM 727 O O . GLU A 1 91 ? -4.253 -5.608 12.369 1.00 97.56 91 GLU A O 1
ATOM 732 N N . VAL A 1 92 ? -5.216 -3.566 12.397 1.00 95.56 92 VAL A N 1
ATOM 733 C CA . VAL A 1 92 ? -4.375 -2.922 13.413 1.00 95.56 92 VAL A CA 1
ATOM 734 C C . VAL A 1 92 ? -5.323 -2.161 14.332 1.00 95.56 92 VAL A C 1
ATOM 736 O O . VAL A 1 92 ? -6.132 -1.373 13.840 1.00 95.56 92 VAL A O 1
ATOM 739 N N . GLU A 1 93 ? -5.288 -2.438 15.639 1.00 93.00 93 GLU A N 1
ATOM 740 C CA . GLU A 1 93 ? -6.245 -1.892 16.627 1.00 93.00 93 GLU A CA 1
ATOM 741 C C . GLU A 1 93 ? -7.727 -2.081 16.224 1.00 93.00 93 GLU A C 1
ATOM 743 O O . GLU A 1 93 ? -8.580 -1.217 16.432 1.00 93.00 93 GLU A O 1
ATOM 748 N N . GLY A 1 94 ? -8.044 -3.211 15.580 1.00 92.31 94 GLY A N 1
ATOM 749 C CA . GLY A 1 94 ? -9.392 -3.513 15.076 1.00 92.31 94 GLY A CA 1
ATOM 750 C C . GLY A 1 94 ? -9.841 -2.659 13.883 1.00 92.31 94 GLY A C 1
ATOM 751 O O . GLY A 1 94 ? -10.999 -2.740 13.479 1.00 92.31 94 GLY A O 1
ATOM 752 N N . GLN A 1 95 ? -8.952 -1.837 13.314 1.00 94.25 95 GLN A N 1
ATOM 753 C CA . GLN A 1 95 ? -9.195 -1.080 12.086 1.00 94.25 95 GLN A CA 1
ATOM 754 C C . GLN A 1 95 ? -8.559 -1.784 10.879 1.00 94.25 95 GLN A C 1
ATOM 756 O O . GLN A 1 95 ? -7.421 -2.260 10.973 1.00 94.25 95 GLN A O 1
ATOM 761 N N . PRO A 1 96 ? -9.249 -1.842 9.726 1.00 95.31 96 PRO A N 1
ATOM 762 C CA . PRO A 1 96 ? -8.798 -2.611 8.574 1.00 95.31 96 PRO A CA 1
ATOM 763 C C . PRO A 1 96 ? -7.617 -1.947 7.864 1.00 95.31 96 PRO A C 1
ATOM 765 O O . PRO A 1 96 ? -7.655 -0.761 7.533 1.00 95.31 96 PRO A O 1
ATOM 768 N N . VAL A 1 97 ? -6.588 -2.733 7.549 1.00 96.50 97 VAL A N 1
ATOM 769 C CA . VAL A 1 97 ? -5.548 -2.340 6.594 1.00 96.50 97 VAL A CA 1
ATOM 770 C C . VAL A 1 97 ? -6.043 -2.676 5.194 1.00 96.50 97 VAL A C 1
ATOM 772 O O . VAL A 1 97 ? -6.289 -3.840 4.868 1.00 96.50 97 VAL A O 1
ATOM 775 N N . LEU A 1 98 ? -6.196 -1.646 4.369 1.00 95.44 98 LEU A N 1
ATOM 776 C CA . LEU A 1 98 ? -6.778 -1.738 3.039 1.00 95.44 98 LEU A CA 1
ATOM 777 C C . LEU A 1 98 ? -5.684 -1.865 1.980 1.00 95.44 98 LEU A C 1
ATOM 779 O O . LEU A 1 98 ? -4.721 -1.096 1.966 1.00 95.44 98 LEU A O 1
ATOM 783 N N . TYR A 1 99 ? -5.875 -2.800 1.056 1.00 96.06 99 TYR A N 1
ATOM 784 C CA . TYR A 1 99 ? -5.186 -2.854 -0.227 1.00 96.06 99 TYR A CA 1
ATOM 785 C C . TYR A 1 99 ? -6.177 -2.524 -1.342 1.00 96.06 99 TYR A C 1
ATOM 787 O O . TYR A 1 99 ? -7.215 -3.173 -1.462 1.00 96.06 99 TYR A O 1
ATOM 795 N N . PHE A 1 100 ? -5.855 -1.536 -2.173 1.00 93.75 100 PHE A N 1
ATOM 796 C CA . PHE A 1 100 ? -6.709 -1.141 -3.293 1.00 93.75 100 PHE A CA 1
ATOM 797 C C . PHE A 1 100 ? -6.299 -1.918 -4.541 1.00 93.75 100 PHE A C 1
ATOM 799 O O . PHE A 1 100 ? -5.225 -1.686 -5.116 1.00 93.75 100 PHE A O 1
ATOM 806 N N . GLU A 1 101 ? -7.142 -2.866 -4.941 1.00 91.12 101 GLU A N 1
ATOM 807 C CA . GLU A 1 101 ? -6.790 -3.860 -5.951 1.00 91.12 101 GLU A CA 1
ATOM 808 C C . GLU A 1 101 ? -6.416 -3.216 -7.286 1.00 91.12 101 GLU A C 1
ATOM 810 O O . GLU A 1 101 ? -7.009 -2.240 -7.739 1.00 91.12 101 GLU A O 1
ATOM 815 N N . GLY A 1 102 ? -5.369 -3.741 -7.922 1.00 91.25 102 GLY A N 1
ATOM 816 C CA . GLY A 1 102 ? -4.911 -3.229 -9.213 1.00 91.25 102 GLY A CA 1
ATOM 817 C C . GLY A 1 102 ? -4.136 -1.907 -9.160 1.00 91.25 102 GLY A C 1
ATOM 818 O O . GLY A 1 102 ? -3.520 -1.552 -10.166 1.00 91.25 102 GLY A O 1
ATOM 819 N N . THR A 1 103 ? -4.074 -1.224 -8.012 1.00 92.62 103 THR A N 1
ATOM 820 C CA . THR A 1 103 ? -3.383 0.075 -7.872 1.00 92.62 103 THR A CA 1
ATOM 821 C C . THR A 1 103 ? -1.996 -0.050 -7.231 1.00 92.62 103 THR A C 1
ATOM 823 O O . THR A 1 103 ? -1.105 0.755 -7.492 1.00 92.62 103 THR A O 1
ATOM 826 N N . GLY A 1 104 ? -1.772 -1.081 -6.409 1.00 93.69 104 GLY A N 1
ATOM 827 C CA . GLY A 1 104 ? -0.515 -1.217 -5.667 1.00 93.69 104 GLY A CA 1
ATOM 828 C C . GLY A 1 104 ? -0.415 -0.285 -4.453 1.00 93.69 104 GLY A C 1
ATOM 829 O O . GLY A 1 104 ? 0.682 -0.127 -3.917 1.00 93.69 104 GLY A O 1
ATOM 830 N N . TYR A 1 105 ? -1.530 0.325 -4.045 1.00 94.81 105 TYR A N 1
ATOM 831 C CA . TYR A 1 105 ? -1.626 1.266 -2.935 1.00 94.81 105 TYR A CA 1
ATOM 832 C C . TYR A 1 105 ? -2.239 0.616 -1.692 1.00 94.81 105 TYR A C 1
ATOM 834 O O . TYR A 1 105 ? -3.133 -0.230 -1.791 1.00 94.81 105 TYR A O 1
ATOM 842 N N . TYR A 1 106 ? -1.755 1.040 -0.530 1.00 95.25 106 TYR A N 1
ATOM 843 C CA . TYR A 1 106 ? -2.207 0.589 0.779 1.00 95.25 106 TYR A CA 1
ATOM 844 C C . TYR A 1 106 ? -2.552 1.790 1.643 1.00 95.25 106 TYR A C 1
ATOM 846 O O . TYR A 1 106 ? -1.819 2.779 1.620 1.00 95.25 106 TYR A O 1
ATOM 854 N N . ALA A 1 107 ? -3.608 1.667 2.444 1.00 94.56 107 ALA A N 1
ATOM 855 C CA . ALA A 1 107 ? -3.951 2.667 3.444 1.00 94.56 107 ALA A CA 1
ATOM 856 C C . ALA A 1 107 ? -4.475 2.022 4.727 1.00 94.56 107 ALA A C 1
ATOM 858 O O . ALA A 1 107 ? -5.140 0.986 4.700 1.00 94.56 107 ALA A O 1
ATOM 859 N N . TRP A 1 108 ? -4.210 2.673 5.849 1.00 94.38 108 TRP A N 1
ATOM 860 C CA . TRP A 1 108 ? -4.814 2.368 7.138 1.00 94.38 108 TRP A CA 1
ATOM 861 C C . TRP A 1 108 ? -5.008 3.663 7.918 1.00 94.38 108 TRP A C 1
ATOM 863 O O . TRP A 1 108 ? -4.106 4.496 7.939 1.00 94.38 108 TRP A O 1
ATOM 873 N N . ALA A 1 109 ? -6.156 3.829 8.569 1.00 91.44 109 ALA A N 1
ATOM 874 C CA . ALA A 1 109 ? -6.430 4.968 9.435 1.00 91.44 109 ALA A CA 1
ATOM 875 C C . ALA A 1 109 ? -6.833 4.486 10.827 1.00 91.44 109 ALA A C 1
ATOM 877 O O . ALA A 1 109 ? -7.524 3.479 10.968 1.00 91.44 109 ALA A O 1
ATOM 878 N N . LEU A 1 110 ? -6.462 5.264 11.844 1.00 89.19 110 LEU A N 1
ATOM 879 C CA . LEU A 1 110 ? -6.876 5.021 13.227 1.00 89.19 110 LEU A CA 1
ATOM 880 C C . LEU A 1 110 ? -8.393 5.228 13.423 1.00 89.19 110 LEU A C 1
ATOM 882 O O . LEU A 1 110 ? -9.004 4.611 14.290 1.00 89.19 110 LEU A O 1
ATOM 886 N N . ALA A 1 111 ? -8.999 6.098 12.612 1.00 85.94 111 ALA A N 1
ATOM 887 C CA . ALA A 1 111 ? -10.436 6.337 12.539 1.00 85.94 111 ALA A CA 1
ATOM 888 C C . ALA A 1 111 ? -10.817 6.816 11.121 1.00 85.94 111 ALA A C 1
ATOM 890 O O . ALA A 1 111 ? -9.946 7.313 10.406 1.00 85.94 111 ALA A O 1
ATOM 891 N N . PRO A 1 112 ? -12.095 6.737 10.702 1.00 78.19 112 PRO A N 1
ATOM 892 C CA . PRO A 1 112 ? -12.508 7.076 9.333 1.00 78.19 112 PRO A CA 1
ATOM 893 C C . PRO A 1 112 ? -12.087 8.471 8.835 1.00 78.19 112 PRO A C 1
ATOM 895 O O . PRO A 1 112 ? -11.732 8.626 7.671 1.00 78.19 112 PRO A O 1
ATOM 898 N N . GLU A 1 113 ? -12.086 9.470 9.722 1.00 80.25 113 GLU A N 1
ATOM 899 C CA . GLU A 1 113 ? -11.742 10.867 9.402 1.00 80.25 113 GLU A CA 1
ATOM 900 C C . GLU A 1 113 ? -10.266 11.213 9.676 1.00 80.25 113 GLU A C 1
ATOM 902 O O . GLU A 1 113 ? -9.832 12.354 9.491 1.00 80.25 113 GLU A O 1
ATOM 907 N N . SER A 1 114 ? -9.486 10.245 10.160 1.00 82.81 114 SER A N 1
ATOM 908 C CA . SER A 1 114 ? -8.072 10.429 10.471 1.00 82.81 114 SER A CA 1
ATOM 909 C C . SER A 1 114 ? -7.209 10.369 9.211 1.00 82.81 114 SER A C 1
ATOM 911 O O . SER A 1 114 ? -7.569 9.694 8.241 1.00 82.81 114 SER A O 1
ATOM 913 N N . PRO A 1 115 ? -6.041 11.036 9.209 1.00 88.69 115 PRO A N 1
ATOM 914 C CA . PRO A 1 115 ? -5.009 10.763 8.233 1.00 88.69 115 PRO A CA 1
ATOM 915 C C . PRO A 1 115 ? -4.633 9.278 8.215 1.00 88.69 115 PRO A C 1
ATOM 917 O O . PRO A 1 115 ? -4.792 8.564 9.209 1.00 88.69 115 PRO A O 1
ATOM 920 N N . VAL A 1 116 ? -4.128 8.821 7.076 1.00 91.00 116 VAL A N 1
ATOM 921 C CA . VAL A 1 116 ? -3.767 7.429 6.833 1.00 91.00 116 VAL A CA 1
ATOM 922 C C . VAL A 1 116 ? -2.264 7.230 6.922 1.00 91.00 116 VAL A C 1
ATOM 924 O O . VAL A 1 116 ? -1.487 8.049 6.435 1.00 91.00 116 VAL A O 1
ATOM 927 N N . LEU A 1 117 ? -1.848 6.085 7.458 1.00 93.38 117 LEU A N 1
ATOM 928 C CA . LEU A 1 117 ? -0.592 5.483 7.035 1.00 93.38 117 LEU A CA 1
ATOM 929 C C . LEU A 1 117 ? -0.776 4.923 5.630 1.00 93.38 117 LEU A C 1
ATOM 931 O O . LEU A 1 117 ? -1.746 4.213 5.366 1.00 93.38 117 LEU A O 1
ATOM 935 N N . GLU A 1 118 ? 0.172 5.219 4.749 1.00 93.56 118 GLU A N 1
ATOM 936 C CA . GLU A 1 118 ? 0.118 4.791 3.358 1.00 93.56 118 GLU A CA 1
ATOM 937 C C . GLU A 1 118 ? 1.427 4.156 2.889 1.00 93.56 118 GLU A C 1
ATOM 939 O O . GLU A 1 118 ? 2.515 4.414 3.414 1.00 93.56 118 GLU A O 1
ATOM 944 N N . ALA A 1 119 ? 1.308 3.310 1.872 1.00 94.81 119 ALA A N 1
ATOM 945 C CA . ALA A 1 119 ? 2.436 2.764 1.135 1.00 94.81 119 ALA A CA 1
ATOM 946 C C . ALA A 1 119 ? 2.041 2.536 -0.326 1.00 94.81 119 ALA A C 1
ATOM 948 O O . ALA A 1 119 ? 0.886 2.239 -0.637 1.00 94.81 119 ALA A O 1
ATOM 949 N N . SER A 1 120 ? 3.015 2.623 -1.232 1.00 94.06 120 SER A N 1
ATOM 950 C CA . SER A 1 120 ? 2.783 2.430 -2.664 1.00 94.06 120 SER A CA 1
ATOM 951 C C . SER A 1 120 ? 3.887 1.612 -3.319 1.00 94.06 120 SER A C 1
ATOM 953 O O . SER A 1 120 ? 5.055 2.000 -3.331 1.00 94.06 120 SER A O 1
ATOM 955 N N . ILE A 1 121 ? 3.504 0.504 -3.959 1.00 95.69 121 ILE A N 1
ATOM 956 C CA . ILE A 1 121 ? 4.426 -0.315 -4.759 1.00 95.69 121 ILE A CA 1
ATOM 957 C C . ILE A 1 121 ? 4.895 0.453 -5.993 1.00 95.69 121 ILE A C 1
ATOM 959 O O . ILE A 1 121 ? 5.976 0.173 -6.504 1.00 95.69 121 ILE A O 1
ATOM 963 N N . THR A 1 122 ? 4.116 1.411 -6.498 1.00 94.06 122 THR A N 1
ATOM 964 C CA . THR A 1 122 ? 4.492 2.173 -7.693 1.00 94.06 122 THR A CA 1
ATOM 965 C C . THR A 1 122 ? 5.409 3.344 -7.390 1.00 94.06 122 THR A C 1
ATOM 967 O O . THR A 1 122 ? 5.889 3.959 -8.336 1.00 94.06 122 THR A O 1
ATOM 970 N N . TYR A 1 123 ? 5.698 3.648 -6.119 1.00 92.44 123 TYR A N 1
ATOM 971 C CA . TYR A 1 123 ? 6.622 4.722 -5.756 1.00 92.44 123 TYR A CA 1
ATOM 972 C C . TYR A 1 123 ? 7.961 4.575 -6.519 1.00 92.44 123 TYR A C 1
ATOM 974 O O . TYR A 1 123 ? 8.514 3.464 -6.570 1.00 92.44 123 TYR A O 1
ATOM 982 N N . PRO A 1 124 ? 8.478 5.647 -7.159 1.00 90.75 124 PRO A N 1
ATOM 983 C CA . PRO A 1 124 ? 8.102 7.067 -7.036 1.00 90.75 124 PRO A CA 1
ATOM 984 C C . PRO A 1 124 ? 7.074 7.567 -8.079 1.00 90.75 124 PRO A C 1
ATOM 986 O O . PRO A 1 124 ? 6.990 8.761 -8.371 1.00 90.75 124 PRO A O 1
ATOM 989 N N . ALA A 1 125 ? 6.327 6.672 -8.722 1.00 90.31 125 ALA A N 1
ATOM 990 C CA . ALA A 1 125 ? 5.188 7.013 -9.570 1.00 90.31 125 ALA A CA 1
ATOM 991 C C . ALA A 1 125 ? 3.885 7.013 -8.761 1.00 90.31 125 ALA A C 1
ATOM 993 O O . ALA A 1 125 ? 3.718 6.228 -7.821 1.00 90.31 125 ALA A O 1
ATOM 994 N N . TYR A 1 126 ? 2.935 7.851 -9.177 1.00 88.62 126 TYR A N 1
ATOM 995 C CA . TYR A 1 126 ? 1.576 7.773 -8.652 1.00 88.62 126 TYR A CA 1
ATOM 996 C C . TYR A 1 126 ? 0.960 6.395 -8.948 1.00 88.62 126 TYR A C 1
ATOM 998 O O . TYR A 1 126 ? 1.189 5.850 -10.036 1.00 88.62 126 TYR A O 1
ATOM 1006 N N . PRO A 1 127 ? 0.168 5.839 -8.018 1.00 91.12 127 PRO A N 1
ATOM 1007 C CA . PRO A 1 127 ? -0.631 4.653 -8.292 1.00 91.12 127 PRO A CA 1
ATOM 1008 C C . PRO A 1 127 ? -1.528 4.827 -9.538 1.00 91.12 127 PRO A C 1
ATOM 1010 O O . PRO A 1 127 ? -2.009 5.936 -9.805 1.00 91.12 127 PRO A O 1
ATOM 1013 N N . PRO A 1 128 ? -1.803 3.758 -10.310 1.00 90.31 128 PRO A N 1
ATOM 1014 C CA . PRO A 1 128 ? -2.829 3.759 -11.351 1.00 90.31 128 PRO A CA 1
ATOM 1015 C C . PRO A 1 128 ? -4.163 4.280 -10.818 1.00 90.31 128 PRO A C 1
ATOM 1017 O O . PRO A 1 128 ? -4.554 3.919 -9.715 1.00 90.31 128 PRO A O 1
ATOM 1020 N N . GLY A 1 129 ? -4.851 5.120 -11.594 1.00 86.25 129 GLY A N 1
ATOM 1021 C CA . GLY A 1 129 ? -6.120 5.742 -11.200 1.00 86.25 129 GLY A CA 1
ATOM 1022 C C . GLY A 1 129 ? -5.985 7.040 -10.394 1.00 86.25 129 GLY A C 1
ATOM 1023 O O . GLY A 1 129 ? -6.971 7.760 -10.269 1.00 86.25 129 GLY A O 1
ATOM 1024 N N . TRP A 1 130 ? -4.788 7.389 -9.904 1.00 82.81 130 TRP A N 1
ATOM 1025 C CA . TRP A 1 130 ? -4.575 8.605 -9.107 1.00 82.81 130 TRP A CA 1
ATOM 1026 C C . TRP A 1 130 ? -4.562 9.886 -9.951 1.00 82.81 130 TRP A C 1
ATOM 1028 O O . TRP A 1 130 ? -5.260 10.845 -9.647 1.00 82.81 130 TRP A O 1
ATOM 1038 N N . ALA A 1 131 ? -3.816 9.890 -11.060 1.00 66.69 131 ALA A N 1
ATOM 1039 C CA . ALA A 1 131 ? -3.717 11.041 -11.967 1.00 66.69 131 ALA A CA 1
ATOM 1040 C C . ALA A 1 131 ? -4.952 11.229 -12.876 1.00 66.69 131 ALA A C 1
ATOM 1042 O O . ALA A 1 1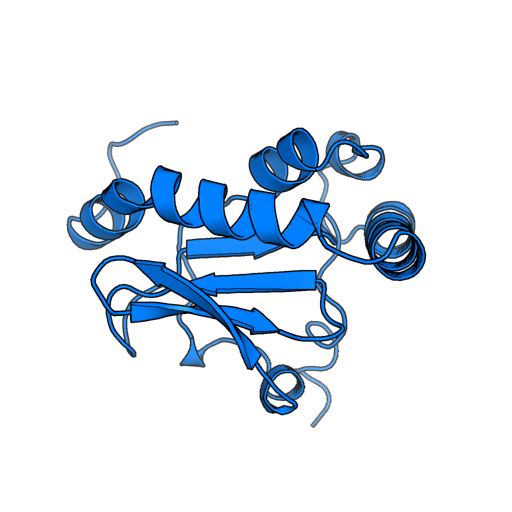31 ? -5.045 12.211 -13.607 1.00 66.69 131 ALA A O 1
ATOM 1043 N N . GLU A 1 132 ? -5.897 10.288 -12.856 1.00 54.72 132 GLU A N 1
ATOM 1044 C CA . GLU A 1 132 ? -7.150 10.371 -13.620 1.00 54.72 132 GLU A CA 1
ATOM 1045 C C . GLU A 1 132 ? -8.249 11.130 -12.849 1.00 54.72 132 GLU A C 1
ATOM 1047 O O . GLU A 1 132 ? -9.265 11.499 -13.434 1.00 54.72 132 GLU A O 1
ATOM 1052 N N . GLY A 1 133 ? -8.025 11.427 -11.559 1.00 45.62 133 GLY A N 1
ATOM 1053 C CA . GLY A 1 133 ? -8.994 12.045 -10.645 1.00 45.62 133 GLY A CA 1
ATOM 1054 C C . GLY A 1 133 ? -9.376 13.506 -10.922 1.00 45.62 133 GLY A C 1
ATOM 1055 O O . GLY A 1 133 ? -10.304 13.996 -10.288 1.00 45.62 133 GLY A O 1
ATOM 1056 N N . GLU A 1 134 ? -8.727 14.189 -11.872 1.00 37.03 134 GLU A N 1
ATOM 1057 C CA . GLU A 1 134 ? -9.115 15.541 -12.328 1.00 37.03 134 GLU A CA 1
ATOM 1058 C C . GLU A 1 134 ? -9.871 15.547 -13.670 1.00 37.03 134 GLU A C 1
ATOM 1060 O O . GLU A 1 134 ? -10.218 16.608 -14.186 1.00 37.03 134 GLU A O 1
ATOM 1065 N N . ARG A 1 135 ? -10.147 14.379 -14.269 1.00 33.03 135 ARG A N 1
ATOM 1066 C CA . ARG A 1 135 ? -10.960 14.282 -15.492 1.00 33.03 135 ARG A CA 1
ATOM 1067 C C . ARG A 1 135 ? -12.335 13.709 -15.170 1.00 33.03 135 ARG A C 1
ATOM 1069 O O . ARG A 1 135 ? -12.643 12.567 -15.497 1.00 33.03 135 ARG A O 1
ATOM 1076 N N . SER A 1 136 ? -13.158 14.508 -14.500 1.00 32.97 136 SER A N 1
ATOM 1077 C CA . SER A 1 136 ? -14.615 14.338 -14.428 1.00 32.97 136 SER A CA 1
ATOM 1078 C C . SER A 1 136 ? -15.275 15.690 -14.621 1.00 32.97 136 SER A C 1
ATOM 1080 O O . SER A 1 136 ? -14.880 16.618 -13.885 1.00 32.97 136 SER A O 1
#

Secondary structure (DSSP, 8-state):
---TT--HHHHHHHHTHHHHHHHHHHHHHHS-HHHHHHHHHHHHHS--SS-TTGGG--SHHHHHHHH------BGGGS-GGGGG-EEEEEEETTEEEEEETTTTEEEEESSTTSBEEEEETTTTSPPTTTTTTT--

pLDDT: mean 85.48, std 14.49, range [32.97, 98.56]